Protein AF-A0A4Y2T0L0-F1 (afdb_monomer_lite)

InterPro domains:
  IPR049012 Mutator-like transposase domain [PF20700] (2-77)

Radius of gyration: 15.4 Å; chains: 1; bounding box: 34×29×45 Å

Secondary structure (DSSP, 8-state):
-------TT------S-GGGHHHHHHHHHHHHHHHHH-----EEE-SS-HHHHHHHHHTTTTTTT-PPEEE--TT--

Organism: Araneus ventricosus (NCBI:txid182803)

pLDDT: mean 83.75, std 13.35, range [37.31, 96.31]

Foldseek 3Di:
DDDDDDDDDDDDPDDDDPVQPLLVVVLVVQLCCCVPPNDHAQEDEDDDDVVSLVSSQVVCSPPPPGRRYYDDDPDDD

Structure (mmCIF, N/CA/C/O backbone):
data_AF-A0A4Y2T0L0-F1
#
_entry.id   AF-A0A4Y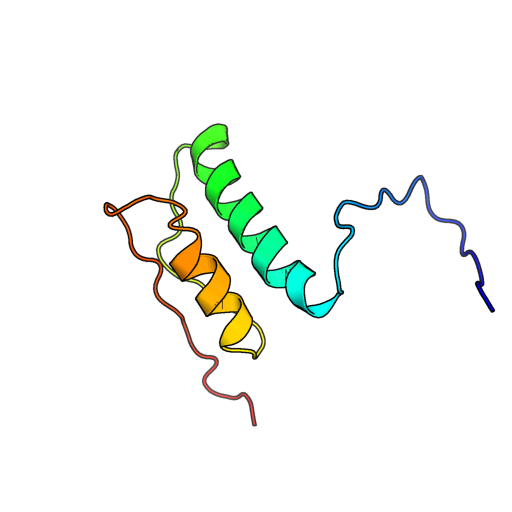2T0L0-F1
#
loop_
_atom_site.group_PDB
_atom_site.id
_atom_site.type_symbol
_atom_site.label_atom_id
_atom_site.label_alt_id
_atom_site.label_comp_id
_atom_site.label_asym_id
_atom_site.label_entity_id
_atom_site.label_seq_id
_atom_site.pdbx_PDB_ins_code
_atom_site.Cartn_x
_atom_site.Cartn_y
_atom_site.Cartn_z
_atom_site.occupancy
_atom_site.B_iso_or_equiv
_atom_site.auth_seq_id
_atom_site.auth_comp_id
_atom_site.auth_asym_id
_atom_site.auth_atom_id
_atom_site.pdbx_PDB_model_num
ATOM 1 N N . MET A 1 1 ? 17.297 7.405 -28.535 1.00 37.31 1 MET A N 1
ATOM 2 C CA . MET A 1 1 ? 16.635 6.742 -29.678 1.00 37.31 1 MET A CA 1
ATOM 3 C C . MET A 1 1 ? 15.269 6.263 -29.203 1.00 37.31 1 MET A C 1
ATOM 5 O O . MET A 1 1 ? 15.187 5.213 -28.585 1.00 37.31 1 MET A O 1
ATOM 9 N N . GLN A 1 2 ? 14.226 7.081 -29.360 1.00 41.91 2 GLN A N 1
ATOM 10 C CA . GLN A 1 2 ? 12.860 6.670 -29.023 1.00 41.91 2 GLN A CA 1
ATOM 11 C C . GLN A 1 2 ? 12.258 6.021 -30.268 1.00 41.91 2 GLN A C 1
ATOM 13 O O . GLN A 1 2 ? 12.096 6.680 -31.291 1.00 41.91 2 GLN A O 1
ATOM 18 N N . LYS A 1 3 ? 11.998 4.714 -30.205 1.00 48.78 3 LYS A N 1
ATOM 19 C CA . LYS A 1 3 ? 11.163 4.029 -31.191 1.00 48.78 3 LYS A CA 1
ATOM 20 C C . LYS A 1 3 ? 9.754 3.980 -30.621 1.00 48.78 3 LYS A C 1
ATOM 22 O O . LYS A 1 3 ? 9.512 3.309 -29.623 1.00 48.78 3 LYS A O 1
ATOM 27 N N . GLN A 1 4 ? 8.865 4.731 -31.252 1.00 54.66 4 GLN A N 1
ATOM 28 C CA . GLN A 1 4 ? 7.434 4.676 -31.020 1.00 54.66 4 GLN A CA 1
ATOM 29 C C . GLN A 1 4 ? 6.884 3.422 -31.709 1.00 54.66 4 GLN A C 1
ATOM 31 O O . GLN A 1 4 ? 7.147 3.195 -32.890 1.00 54.66 4 GLN A O 1
ATOM 36 N N . VAL A 1 5 ? 6.181 2.590 -30.944 1.00 58.50 5 VAL A N 1
ATOM 37 C CA . VAL A 1 5 ? 5.435 1.423 -31.426 1.00 58.50 5 VAL A CA 1
ATOM 38 C C . VAL A 1 5 ? 3.960 1.772 -31.267 1.00 58.50 5 VAL A C 1
ATOM 40 O O . VAL A 1 5 ? 3.543 2.189 -30.189 1.00 58.50 5 VAL A O 1
ATOM 43 N N . ASP A 1 6 ? 3.213 1.667 -32.360 1.00 59.53 6 ASP A N 1
ATOM 44 C CA . ASP A 1 6 ? 1.772 1.909 -32.439 1.00 59.53 6 ASP A CA 1
ATOM 45 C C . ASP A 1 6 ? 1.014 1.151 -31.331 1.00 59.53 6 ASP A C 1
ATOM 47 O O . ASP A 1 6 ? 1.087 -0.075 -31.240 1.00 59.53 6 ASP A O 1
ATOM 51 N N . CYS A 1 7 ? 0.331 1.882 -30.447 1.00 58.53 7 CYS A N 1
ATOM 52 C CA . CYS A 1 7 ? -0.559 1.331 -29.427 1.00 58.53 7 CYS A CA 1
ATOM 53 C C . CYS A 1 7 ? -1.627 2.382 -29.117 1.00 58.53 7 CYS A C 1
ATOM 55 O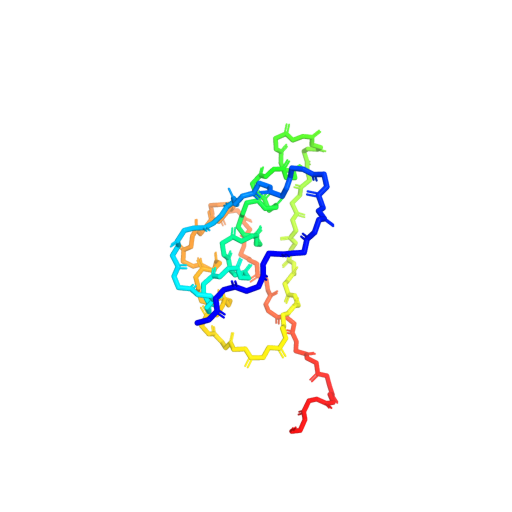 O . CYS A 1 7 ? -1.283 3.516 -28.781 1.00 58.53 7 CYS A O 1
ATOM 57 N N . LYS A 1 8 ? -2.907 2.021 -29.262 1.00 66.62 8 LYS A N 1
ATOM 58 C CA . LYS A 1 8 ? -4.060 2.882 -28.951 1.00 66.62 8 LYS A CA 1
ATOM 59 C C . LYS A 1 8 ? -3.846 3.581 -27.597 1.00 66.62 8 LYS A C 1
ATOM 61 O O . LYS A 1 8 ? -3.743 2.890 -26.591 1.00 66.62 8 LYS A O 1
ATOM 66 N N . ASP A 1 9 ? -3.728 4.911 -27.620 1.00 73.19 9 ASP A N 1
ATOM 67 C CA . ASP A 1 9 ? -3.517 5.842 -26.495 1.00 73.19 9 ASP A CA 1
ATOM 68 C C . ASP A 1 9 ? -2.975 5.226 -25.189 1.00 73.19 9 ASP A C 1
ATOM 70 O O . ASP A 1 9 ? -3.700 4.992 -24.220 1.00 73.19 9 ASP A O 1
ATOM 74 N N . CYS A 1 10 ? -1.662 4.994 -25.128 1.00 77.69 10 CYS A N 1
ATOM 75 C CA . CYS A 1 10 ? -0.998 4.705 -23.859 1.00 77.69 10 CYS A CA 1
ATOM 76 C C . CYS A 1 10 ? -0.961 5.978 -22.995 1.00 77.69 10 CYS A C 1
ATOM 78 O O . CYS A 1 10 ? -0.209 6.911 -23.282 1.00 77.69 10 CYS A O 1
ATOM 80 N N . GLN A 1 11 ? -1.763 6.023 -21.928 1.00 83.94 11 GLN A N 1
ATOM 81 C CA . GLN A 1 11 ? -1.773 7.145 -20.989 1.00 83.94 11 GLN A CA 1
ATOM 82 C C . GLN A 1 11 ? -0.768 6.929 -19.853 1.00 83.94 11 GLN A C 1
ATOM 84 O O . GLN A 1 11 ? -0.861 5.971 -19.082 1.00 83.94 11 GLN A O 1
ATOM 89 N N . LYS A 1 12 ? 0.174 7.866 -19.709 1.00 84.62 12 LYS A N 1
ATOM 90 C CA . LYS A 1 12 ? 1.080 7.942 -18.556 1.00 84.62 12 LYS A CA 1
ATOM 91 C C . LYS A 1 12 ? 0.256 8.193 -17.285 1.00 84.62 12 LYS A C 1
ATOM 93 O O . LYS A 1 12 ? -0.462 9.183 -17.205 1.00 84.62 12 LYS A O 1
ATOM 98 N N . ASN A 1 13 ? 0.367 7.314 -16.289 1.00 85.62 13 ASN A N 1
ATOM 99 C CA . ASN A 1 13 ? -0.361 7.420 -15.013 1.00 85.62 13 ASN A CA 1
ATOM 100 C C . ASN A 1 13 ? 0.549 7.719 -13.804 1.00 85.62 13 ASN A C 1
ATOM 102 O O . ASN A 1 13 ? 0.069 7.800 -12.670 1.00 85.62 13 ASN A O 1
ATOM 106 N N . TYR A 1 14 ? 1.852 7.865 -14.039 1.00 90.12 14 TYR A N 1
ATOM 107 C CA . TYR A 1 14 ? 2.874 8.072 -13.022 1.00 90.12 14 TYR A CA 1
ATOM 108 C C . TYR A 1 14 ? 4.061 8.827 -13.622 1.00 90.12 14 TYR A C 1
ATOM 110 O O . TYR A 1 14 ? 4.456 8.540 -14.752 1.00 90.12 14 TYR A O 1
ATOM 118 N N . GLU A 1 15 ? 4.598 9.809 -12.897 1.00 90.75 15 GLU A N 1
ATOM 119 C CA . GLU A 1 15 ? 5.575 10.766 -13.441 1.00 90.75 15 GLU A CA 1
ATOM 120 C C . GLU A 1 15 ? 6.945 10.757 -12.775 1.00 90.75 15 GLU A C 1
ATOM 122 O O . GLU A 1 15 ? 7.901 11.243 -13.374 1.00 90.75 15 GLU A O 1
ATOM 127 N N . GLU A 1 16 ? 7.037 10.176 -11.586 1.00 89.44 16 GLU A N 1
ATOM 128 C CA . GLU A 1 16 ? 8.265 10.102 -10.801 1.00 89.44 16 GLU A CA 1
ATOM 129 C C . GLU A 1 16 ? 9.172 8.945 -11.273 1.00 89.44 16 GLU A C 1
ATOM 131 O O . GLU A 1 16 ? 8.913 8.270 -12.275 1.00 89.44 16 GLU A O 1
ATOM 136 N N . TYR A 1 17 ? 10.270 8.703 -10.552 1.00 87.94 17 TYR A N 1
ATOM 137 C CA . TYR A 1 17 ? 11.224 7.640 -10.875 1.00 87.94 17 TYR A CA 1
ATOM 138 C C . TYR A 1 17 ? 10.585 6.242 -10.866 1.00 87.94 17 TYR A C 1
ATOM 140 O O . TYR A 1 17 ? 9.814 5.906 -9.968 1.00 87.94 17 TYR A O 1
ATOM 148 N N . SER A 1 18 ? 10.980 5.386 -11.815 1.00 85.56 18 SER A N 1
ATOM 149 C CA . SER A 1 18 ? 10.396 4.051 -12.030 1.00 85.56 18 SER A CA 1
ATOM 150 C C . SER A 1 18 ? 10.336 3.180 -10.772 1.00 85.56 18 SER A C 1
ATOM 152 O O . SER A 1 18 ? 9.349 2.479 -10.567 1.00 85.56 18 SER A O 1
ATOM 154 N N . GLY A 1 19 ? 11.337 3.268 -9.891 1.00 83.81 19 GLY A N 1
ATOM 155 C CA . GLY A 1 19 ? 11.376 2.521 -8.629 1.00 83.81 19 GLY A CA 1
ATOM 156 C C . GLY A 1 19 ? 10.257 2.870 -7.637 1.00 83.81 19 GLY A C 1
ATOM 157 O O . GLY A 1 19 ? 9.980 2.093 -6.730 1.00 83.81 19 GLY A O 1
ATOM 158 N N . GLY A 1 20 ? 9.582 4.013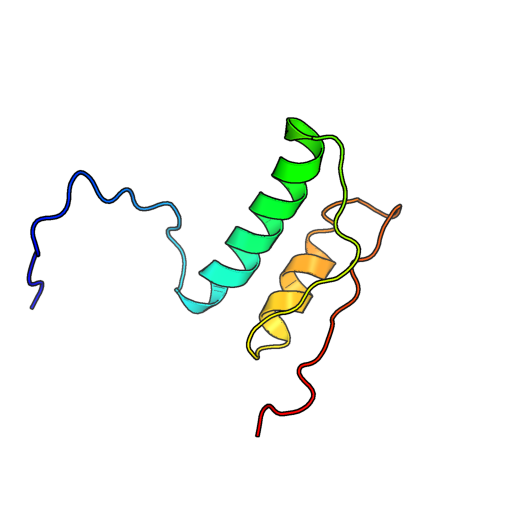 -7.796 1.00 87.19 20 GLY A N 1
ATOM 159 C CA . GLY A 1 20 ? 8.428 4.391 -6.977 1.00 87.19 20 GLY A CA 1
ATOM 160 C C . GLY A 1 20 ? 7.073 3.977 -7.564 1.00 87.19 20 GLY A C 1
ATOM 161 O O . GLY A 1 20 ? 6.051 4.140 -6.895 1.00 87.19 20 GLY A O 1
ATOM 162 N N . MET A 1 21 ? 7.045 3.440 -8.788 1.00 89.62 21 MET A N 1
ATOM 163 C CA . MET A 1 21 ? 5.803 3.129 -9.499 1.00 89.62 21 MET A CA 1
ATOM 164 C C . MET A 1 21 ? 4.992 2.039 -8.790 1.00 89.62 21 MET A C 1
ATOM 166 O O . MET A 1 21 ? 3.772 2.153 -8.686 1.00 89.62 21 MET A O 1
ATOM 170 N N . GLU A 1 22 ? 5.660 1.012 -8.261 1.00 88.94 22 GLU A N 1
ATOM 171 C CA . GLU A 1 22 ? 5.005 -0.092 -7.550 1.00 88.94 22 GLU A CA 1
ATOM 172 C C . GLU A 1 22 ? 4.304 0.394 -6.277 1.00 88.94 22 GLU A C 1
ATOM 174 O O . GLU A 1 22 ? 3.109 0.165 -6.089 1.00 88.94 22 GLU A O 1
ATOM 179 N N . SER A 1 23 ? 5.035 1.115 -5.424 1.00 89.69 23 SER A N 1
ATOM 180 C CA . SER A 1 23 ? 4.515 1.609 -4.146 1.00 89.69 23 SER A CA 1
ATOM 181 C C . SER A 1 23 ? 3.396 2.630 -4.338 1.00 89.69 23 SER A C 1
ATOM 183 O O . SER A 1 23 ? 2.378 2.563 -3.653 1.00 89.69 23 SER A O 1
ATOM 185 N N . GLU A 1 24 ? 3.534 3.535 -5.309 1.00 92.06 24 GLU A N 1
ATOM 186 C CA . GLU A 1 24 ? 2.479 4.491 -5.645 1.00 92.06 24 GLU A CA 1
ATOM 187 C C . GLU A 1 24 ? 1.212 3.794 -6.159 1.00 92.06 24 GLU A C 1
ATOM 189 O O . GLU A 1 24 ? 0.094 4.141 -5.769 1.00 92.06 24 GLU A O 1
ATOM 194 N N . CYS A 1 25 ? 1.373 2.792 -7.025 1.00 91.88 25 CYS A N 1
ATOM 195 C CA . CYS A 1 25 ? 0.248 2.027 -7.546 1.00 91.88 25 CYS A CA 1
ATOM 196 C C . CYS A 1 25 ? -0.470 1.266 -6.421 1.00 91.88 25 CYS A C 1
ATOM 198 O O . CYS A 1 25 ? -1.698 1.330 -6.332 1.00 91.88 25 CYS A O 1
ATOM 200 N N . ALA A 1 26 ? 0.279 0.624 -5.518 1.00 92.38 26 ALA A N 1
ATOM 201 C CA . ALA A 1 26 ? -0.272 -0.094 -4.371 1.00 92.38 26 ALA A CA 1
ATOM 202 C C . ALA A 1 26 ? -1.100 0.824 -3.456 1.00 92.38 26 ALA A C 1
ATOM 204 O O . ALA A 1 26 ? -2.248 0.502 -3.144 1.00 92.38 26 ALA A O 1
ATOM 205 N N . ILE A 1 27 ? -0.575 2.005 -3.107 1.00 92.88 27 ILE A N 1
ATOM 206 C CA . ILE A 1 27 ? -1.292 3.007 -2.299 1.00 92.88 27 ILE A CA 1
ATOM 207 C C . ILE A 1 27 ? -2.612 3.400 -2.973 1.00 92.88 27 ILE A C 1
ATOM 209 O O . ILE A 1 27 ? -3.675 3.355 -2.349 1.00 92.88 27 ILE A O 1
ATOM 213 N N . ARG A 1 28 ? -2.576 3.713 -4.275 1.00 94.75 28 ARG A N 1
ATOM 214 C CA . ARG A 1 28 ? -3.785 4.069 -5.035 1.00 94.75 28 ARG A CA 1
ATOM 215 C C . ARG A 1 28 ? -4.793 2.927 -5.076 1.00 94.75 28 ARG A C 1
ATOM 217 O O . ARG A 1 28 ? -5.992 3.171 -4.967 1.00 94.75 28 ARG A O 1
ATOM 224 N N . MET A 1 29 ? -4.342 1.684 -5.232 1.00 94.12 29 MET A N 1
ATOM 225 C CA . MET A 1 29 ? -5.227 0.516 -5.205 1.00 94.12 29 MET A CA 1
ATOM 226 C C . MET A 1 29 ? -5.897 0.343 -3.840 1.00 94.12 29 MET A C 1
ATOM 228 O O . MET A 1 29 ? -7.090 0.040 -3.790 1.00 94.12 29 MET A O 1
ATOM 232 N N . PHE A 1 30 ? -5.166 0.578 -2.751 1.00 94.62 30 PHE A N 1
ATOM 233 C CA . PHE A 1 30 ? -5.670 0.449 -1.383 1.00 94.62 30 PHE A CA 1
ATOM 234 C C . PHE A 1 30 ? -6.710 1.522 -1.052 1.00 94.62 30 PHE A C 1
ATOM 236 O O . PHE A 1 30 ? -7.757 1.216 -0.487 1.00 94.62 30 PHE A O 1
ATOM 243 N N . GLN A 1 31 ? -6.474 2.764 -1.470 1.00 94.19 31 GLN A N 1
ATOM 244 C CA . GLN A 1 31 ? -7.440 3.852 -1.303 1.00 94.19 31 GLN A CA 1
ATOM 245 C C . GLN A 1 31 ? -8.693 3.628 -2.164 1.00 94.19 31 GLN A C 1
ATOM 247 O O . GLN A 1 31 ? -9.825 3.788 -1.701 1.00 94.19 31 GLN A O 1
ATOM 252 N N . ARG A 1 32 ? -8.511 3.198 -3.422 1.00 96.06 32 ARG A N 1
ATOM 253 C CA . ARG A 1 32 ? -9.631 2.921 -4.334 1.00 96.06 32 ARG A CA 1
ATOM 254 C C . ARG A 1 32 ? -10.482 1.744 -3.877 1.00 96.06 32 ARG A C 1
ATOM 256 O O . ARG A 1 32 ? -11.680 1.744 -4.148 1.00 96.06 32 ARG A O 1
ATOM 263 N N . SER A 1 33 ? -9.915 0.739 -3.213 1.00 95.44 33 SER A N 1
ATOM 264 C CA . SER A 1 33 ? -10.699 -0.407 -2.742 1.00 95.44 33 SER A CA 1
ATOM 265 C C . SER A 1 33 ? -11.737 -0.001 -1.698 1.00 95.44 33 SER A C 1
ATOM 267 O O . SER A 1 33 ? -12.861 -0.504 -1.728 1.00 95.44 33 SER A O 1
ATOM 269 N N . VAL A 1 34 ? -11.405 0.972 -0.845 1.00 94.25 34 VAL A N 1
ATOM 270 C CA . VAL A 1 34 ? -12.341 1.541 0.130 1.00 94.25 34 VAL A CA 1
ATOM 271 C C . VAL A 1 34 ? -13.417 2.350 -0.581 1.00 94.25 34 VAL A C 1
ATOM 273 O O . VAL A 1 34 ? -14.598 2.074 -0.399 1.00 94.25 34 VAL A O 1
ATOM 276 N N . SER A 1 35 ? -13.039 3.285 -1.457 1.00 94.62 35 SER A N 1
ATOM 277 C CA . SER A 1 35 ? -14.027 4.165 -2.096 1.00 94.62 35 SER A CA 1
ATOM 278 C C . SER A 1 35 ? -14.963 3.446 -3.071 1.00 94.62 35 SER A C 1
ATOM 280 O O . SER A 1 35 ? -16.118 3.834 -3.209 1.00 94.62 35 SER A O 1
ATOM 282 N N . THR A 1 36 ? -14.490 2.395 -3.749 1.00 96.31 36 THR A N 1
ATOM 283 C CA . THR A 1 36 ? -15.276 1.705 -4.788 1.00 96.31 36 THR A CA 1
ATOM 284 C C . THR A 1 36 ? -16.029 0.482 -4.284 1.00 96.31 36 THR A C 1
ATOM 286 O O . THR A 1 36 ? -17.041 0.110 -4.876 1.00 96.31 36 THR A O 1
ATOM 289 N N . ARG A 1 37 ? -15.521 -0.190 -3.245 1.00 95.81 37 ARG A N 1
ATOM 290 C CA . ARG A 1 37 ? -16.033 -1.494 -2.791 1.00 95.81 37 ARG A CA 1
ATOM 291 C C . ARG A 1 37 ? -16.139 -1.619 -1.273 1.00 95.81 37 ARG A C 1
ATOM 293 O O . ARG A 1 37 ? -16.587 -2.658 -0.805 1.00 95.81 37 ARG A O 1
ATOM 300 N N . ASN A 1 38 ? -15.735 -0.596 -0.519 1.00 94.56 38 ASN A N 1
ATOM 301 C CA . ASN A 1 38 ? -15.685 -0.610 0.941 1.00 94.56 38 ASN A CA 1
ATOM 302 C C . ASN A 1 38 ? -14.890 -1.803 1.516 1.00 94.56 38 ASN A C 1
ATOM 304 O O . ASN A 1 38 ? -15.296 -2.420 2.498 1.00 94.56 38 ASN A O 1
ATOM 308 N N . VAL A 1 39 ? -13.762 -2.153 0.881 1.00 95.31 39 VAL A N 1
ATOM 309 C CA . VAL A 1 39 ? -12.860 -3.225 1.345 1.00 95.31 39 VAL A CA 1
ATOM 310 C C . VAL A 1 39 ? -11.455 -2.698 1.625 1.00 95.31 39 VAL A C 1
ATOM 312 O O . VAL A 1 39 ? -10.981 -1.777 0.953 1.00 95.31 39 VAL A O 1
ATOM 315 N N . ARG A 1 40 ? -10.774 -3.314 2.596 1.00 95.31 40 ARG A N 1
ATOM 316 C CA . ARG A 1 40 ? -9.410 -2.974 3.032 1.00 95.31 40 ARG A CA 1
ATOM 317 C C . ARG A 1 40 ? -8.480 -4.177 2.839 1.00 95.31 40 ARG A C 1
ATOM 319 O O . ARG A 1 40 ? -8.865 -5.304 3.146 1.00 95.31 40 ARG A O 1
ATOM 326 N N . TYR A 1 41 ? -7.265 -3.947 2.348 1.00 94.75 41 TYR A N 1
ATOM 327 C CA . TYR A 1 41 ? -6.248 -4.993 2.209 1.00 94.75 41 TYR A CA 1
ATOM 328 C C . TYR A 1 41 ? -5.360 -5.052 3.450 1.00 94.75 41 TYR A C 1
ATOM 330 O O . TYR A 1 41 ? -4.687 -4.085 3.782 1.00 94.75 41 TYR A O 1
ATOM 338 N N . ALA A 1 42 ? -5.320 -6.202 4.122 1.00 93.81 42 ALA A N 1
ATOM 339 C CA . ALA A 1 42 ? -4.517 -6.363 5.335 1.00 93.81 42 ALA A CA 1
ATOM 340 C C . ALA A 1 42 ? -3.050 -6.734 5.069 1.00 93.81 42 ALA A C 1
ATOM 342 O O . ALA A 1 42 ? -2.214 -6.618 5.958 1.00 93.81 42 ALA A O 1
ATOM 343 N N . LYS A 1 43 ? -2.741 -7.224 3.865 1.00 92.88 43 LYS A N 1
ATOM 344 C CA . LYS A 1 43 ? -1.449 -7.829 3.534 1.00 92.88 43 LYS A CA 1
ATOM 345 C C . LYS A 1 43 ? -0.939 -7.314 2.196 1.00 92.88 43 LYS A C 1
ATOM 347 O O . LYS A 1 43 ? -1.719 -7.173 1.256 1.00 92.88 43 LYS A O 1
ATOM 352 N N . TYR A 1 44 ? 0.364 -7.082 2.110 1.00 91.19 44 TYR A N 1
ATOM 353 C CA . TYR A 1 44 ? 1.062 -6.656 0.902 1.00 91.19 44 TYR A CA 1
ATOM 354 C C . TYR A 1 44 ? 2.139 -7.673 0.528 1.00 91.19 44 TYR A C 1
ATOM 356 O O . TYR A 1 44 ? 2.981 -8.021 1.353 1.00 91.19 44 TYR A O 1
ATOM 364 N N . LEU A 1 45 ? 2.120 -8.127 -0.723 1.00 88.88 45 LEU A N 1
ATOM 365 C CA . LEU A 1 45 ? 3.141 -8.984 -1.318 1.00 88.88 45 LEU A CA 1
ATOM 366 C C . LEU A 1 45 ? 3.744 -8.225 -2.506 1.00 88.88 45 LEU A C 1
ATOM 368 O O . LEU A 1 45 ? 3.013 -7.884 -3.433 1.00 88.88 45 LEU A O 1
ATOM 372 N N . GLY A 1 46 ? 5.044 -7.942 -2.450 1.00 84.75 46 GLY A N 1
ATOM 373 C CA . GLY A 1 46 ? 5.781 -7.180 -3.466 1.00 84.75 46 GLY A CA 1
ATOM 374 C C . GLY A 1 46 ? 7.083 -7.876 -3.854 1.00 84.75 46 GLY A C 1
ATOM 375 O O . GLY A 1 46 ? 7.550 -8.753 -3.123 1.00 84.75 46 GLY A O 1
ATOM 376 N N . ASP A 1 47 ? 7.644 -7.500 -5.003 1.00 75.81 47 ASP A N 1
ATOM 377 C CA . ASP A 1 47 ? 8.669 -8.293 -5.700 1.00 75.81 47 ASP A CA 1
ATOM 378 C C . ASP A 1 47 ? 10.017 -8.355 -4.964 1.00 75.81 47 ASP A C 1
ATOM 380 O O . ASP A 1 47 ? 10.608 -9.431 -4.897 1.00 75.81 47 ASP A O 1
ATOM 384 N N . GLY A 1 48 ? 10.489 -7.282 -4.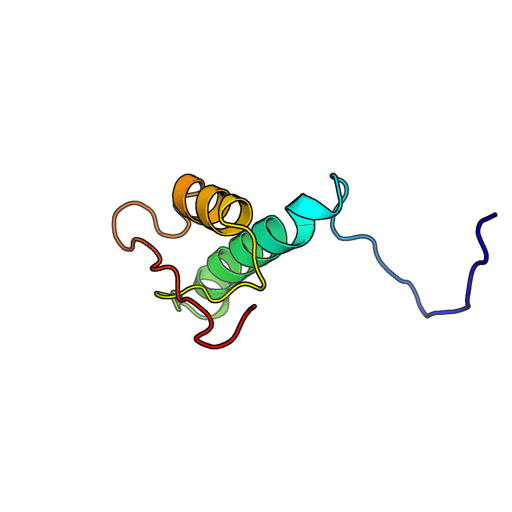317 1.00 63.88 48 GLY A N 1
ATOM 385 C CA . GLY A 1 48 ? 11.820 -7.398 -3.708 1.00 63.88 48 GLY A CA 1
ATOM 386 C C . GLY A 1 48 ? 12.519 -6.169 -3.149 1.00 63.88 48 GLY A C 1
ATOM 387 O O . GLY A 1 48 ? 13.732 -6.225 -2.995 1.00 63.88 48 GLY A O 1
ATOM 388 N N . ASP A 1 49 ? 11.833 -5.088 -2.769 1.00 68.75 49 ASP A N 1
ATOM 389 C CA . ASP A 1 49 ? 12.512 -3.969 -2.099 1.00 68.75 49 ASP A CA 1
ATOM 390 C C . ASP A 1 49 ? 11.732 -3.510 -0.863 1.00 68.75 49 ASP A C 1
ATOM 392 O O . ASP A 1 49 ? 10.556 -3.142 -0.924 1.00 68.75 49 ASP A O 1
ATOM 396 N N . SER A 1 50 ? 12.373 -3.541 0.309 1.00 72.06 50 SER A N 1
ATOM 397 C CA . SER A 1 50 ? 11.749 -3.091 1.563 1.00 72.06 50 SER A CA 1
ATOM 398 C C . SER A 1 50 ? 11.328 -1.619 1.516 1.00 72.06 50 SER A C 1
ATOM 400 O O . SER A 1 50 ? 10.434 -1.227 2.264 1.00 72.06 50 SER A O 1
ATOM 402 N N . LYS A 1 51 ? 11.894 -0.828 0.594 1.00 80.81 51 LYS A N 1
ATOM 403 C CA . LYS A 1 51 ? 11.513 0.569 0.351 1.00 80.81 51 LYS A CA 1
ATOM 404 C C . LYS A 1 51 ? 10.079 0.720 -0.160 1.00 80.81 51 LYS A C 1
ATOM 406 O O . LYS A 1 51 ? 9.413 1.686 0.202 1.00 80.81 51 LYS A O 1
ATOM 411 N N . GLY A 1 52 ? 9.586 -0.234 -0.955 1.00 83.81 52 GLY A N 1
ATOM 412 C CA . GLY A 1 52 ? 8.218 -0.193 -1.476 1.00 83.81 52 GLY A CA 1
ATOM 413 C C . GLY A 1 52 ? 7.182 -0.323 -0.360 1.00 83.81 52 GLY A C 1
ATOM 414 O O . GLY A 1 52 ? 6.275 0.500 -0.246 1.00 83.81 52 GLY A O 1
ATOM 415 N N . PHE A 1 53 ? 7.383 -1.304 0.526 1.00 88.19 53 PHE A N 1
ATOM 416 C CA . PHE A 1 53 ? 6.531 -1.496 1.699 1.00 88.19 53 PHE A CA 1
ATOM 417 C C . PHE A 1 53 ? 6.640 -0.344 2.702 1.00 88.19 53 PHE A C 1
ATOM 419 O O . PHE A 1 53 ? 5.622 0.061 3.258 1.00 88.19 53 PHE A O 1
ATOM 426 N N . LEU A 1 54 ? 7.840 0.214 2.908 1.00 89.25 54 LEU A N 1
ATOM 427 C CA . LEU A 1 54 ? 8.026 1.351 3.810 1.00 89.25 54 LEU A CA 1
ATOM 428 C C . LEU A 1 54 ? 7.116 2.519 3.413 1.00 89.25 54 LEU A C 1
ATOM 430 O O . LEU A 1 54 ? 6.355 2.999 4.245 1.00 89.25 54 LEU A O 1
ATOM 434 N N . LYS A 1 55 ? 7.084 2.874 2.122 1.00 89.88 55 LYS A N 1
ATOM 435 C CA . LYS A 1 55 ? 6.220 3.949 1.617 1.00 89.88 55 LYS A CA 1
ATOM 436 C C . LYS A 1 55 ? 4.727 3.658 1.834 1.00 89.88 55 LYS A C 1
ATOM 438 O O . LYS A 1 55 ? 3.969 4.567 2.162 1.00 89.88 55 LYS A O 1
ATOM 443 N N . ILE A 1 56 ? 4.294 2.401 1.695 1.00 89.75 56 ILE A N 1
ATOM 444 C CA . ILE A 1 56 ? 2.905 1.993 1.984 1.00 89.75 56 ILE A CA 1
ATOM 445 C C . ILE A 1 56 ? 2.606 2.153 3.480 1.00 89.75 56 ILE A C 1
ATOM 447 O O . ILE A 1 56 ? 1.584 2.735 3.842 1.00 89.75 56 ILE A O 1
ATOM 451 N N . SER A 1 57 ? 3.507 1.692 4.348 1.00 89.25 57 SER A N 1
ATOM 452 C CA . SER A 1 57 ? 3.362 1.811 5.800 1.00 89.25 57 SER A CA 1
ATOM 453 C C . SER A 1 57 ?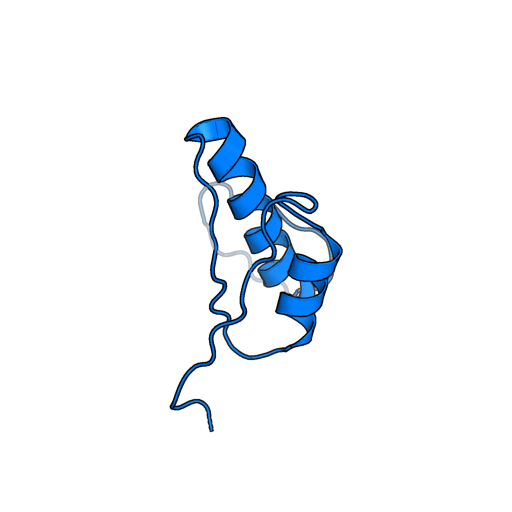 3.331 3.273 6.260 1.00 89.25 57 SER A C 1
ATOM 455 O O . SER A 1 57 ? 2.508 3.634 7.096 1.00 89.25 57 SER A O 1
ATOM 457 N N . GLU A 1 58 ? 4.195 4.124 5.704 1.00 91.31 58 GLU A N 1
ATOM 458 C CA . GLU A 1 58 ? 4.249 5.560 6.007 1.00 91.31 58 GLU A CA 1
ATOM 459 C C . GLU A 1 58 ? 3.015 6.309 5.497 1.00 91.31 58 GLU A C 1
ATOM 461 O O . GLU A 1 58 ? 2.569 7.261 6.133 1.00 91.31 58 GLU A O 1
ATOM 466 N N . SER A 1 59 ? 2.426 5.860 4.384 1.00 91.25 59 SER A N 1
ATOM 467 C CA . SER A 1 59 ? 1.225 6.483 3.819 1.00 91.25 59 SER A CA 1
ATOM 468 C C . SER A 1 59 ? -0.036 6.287 4.662 1.00 91.25 59 SER A C 1
ATOM 470 O O . SER A 1 59 ? -1.022 6.973 4.405 1.00 91.25 59 SER A O 1
ATOM 472 N N . LYS A 1 60 ? -0.017 5.363 5.641 1.00 90.19 60 LYS A N 1
ATOM 473 C CA . LYS A 1 60 ? -1.145 5.056 6.539 1.00 90.19 60 LYS A CA 1
ATOM 474 C C . LYS A 1 60 ? -2.479 4.970 5.787 1.00 90.19 60 LYS A C 1
ATOM 476 O O . LYS A 1 60 ? -3.445 5.640 6.131 1.00 90.19 60 LYS A O 1
ATOM 481 N N . VAL A 1 61 ? -2.530 4.140 4.741 1.00 91.94 61 VAL A N 1
ATOM 482 C CA . VAL A 1 61 ? -3.683 4.019 3.820 1.00 91.94 61 VAL A CA 1
ATOM 483 C C . VAL A 1 61 ? -5.050 3.819 4.491 1.00 91.94 61 VAL A C 1
ATOM 485 O O . VAL A 1 61 ? -6.068 4.125 3.874 1.00 91.94 61 VAL A O 1
ATOM 488 N N . TYR A 1 62 ? -5.068 3.283 5.712 1.00 93.25 62 TYR A N 1
ATOM 489 C CA . TYR A 1 62 ? -6.259 2.997 6.512 1.00 93.25 62 TYR A CA 1
ATOM 490 C C . TYR A 1 62 ? -6.126 3.561 7.934 1.00 93.25 62 TYR A C 1
ATOM 492 O O . TYR A 1 62 ? -6.652 2.978 8.882 1.00 93.25 62 TYR A O 1
ATOM 500 N N . ASP A 1 63 ? -5.375 4.655 8.077 1.00 88.19 63 ASP A N 1
ATOM 501 C CA . ASP A 1 63 ? -5.113 5.320 9.350 1.00 88.19 63 ASP A CA 1
ATOM 502 C C . ASP A 1 63 ? -4.509 4.356 10.391 1.00 88.19 63 ASP A C 1
ATOM 504 O O . ASP A 1 63 ? -3.718 3.470 10.060 1.00 88.19 63 ASP A O 1
ATOM 508 N N . GLU A 1 64 ? -4.847 4.543 11.666 1.00 84.44 64 GLU A N 1
ATOM 509 C CA . GLU A 1 64 ? -4.408 3.683 12.772 1.00 84.44 64 GLU A CA 1
ATOM 510 C C . GLU A 1 64 ? -5.292 2.433 12.939 1.00 84.44 64 GLU A C 1
ATOM 512 O O . GLU A 1 64 ? -4.972 1.558 13.740 1.00 84.44 64 GLU A O 1
ATOM 517 N N . GLU A 1 65 ? -6.389 2.318 12.177 1.00 86.06 65 GLU A N 1
ATOM 518 C CA . GLU A 1 65 ? -7.315 1.182 12.269 1.00 86.06 65 GLU A CA 1
ATOM 519 C C . GLU A 1 65 ? -6.716 -0.112 11.706 1.00 86.06 65 GLU A C 1
ATOM 521 O O . GLU A 1 65 ? -7.029 -1.203 12.188 1.00 86.06 65 GLU A O 1
ATOM 526 N N . LEU A 1 66 ? -5.895 -0.009 10.654 1.00 90.00 66 LEU A N 1
ATOM 527 C CA . LEU A 1 66 ? -5.288 -1.169 10.013 1.00 90.00 66 LEU A CA 1
ATOM 528 C C . LEU A 1 66 ? -3.871 -0.863 9.526 1.00 90.00 66 LEU A C 1
ATOM 530 O O . LEU A 1 66 ? -3.662 -0.114 8.572 1.00 90.00 66 LEU A O 1
ATOM 534 N N . VAL A 1 67 ? -2.902 -1.542 10.141 1.00 91.31 67 VAL A N 1
ATOM 535 C CA . VAL A 1 67 ? -1.513 -1.582 9.679 1.00 91.31 67 VAL A CA 1
ATOM 536 C C . VAL A 1 67 ? -1.357 -2.746 8.704 1.00 91.31 67 VAL A C 1
ATOM 538 O O . VAL A 1 67 ? -1.639 -3.894 9.043 1.00 91.31 67 VAL A O 1
ATOM 541 N N . VAL A 1 68 ? -0.922 -2.449 7.481 1.00 92.25 68 VAL A N 1
ATOM 542 C CA . VAL A 1 68 ? -0.720 -3.460 6.434 1.00 92.25 68 VAL A CA 1
ATOM 543 C C . VAL A 1 68 ? 0.503 -4.313 6.769 1.00 92.25 68 VAL A C 1
ATOM 545 O O . VAL A 1 68 ? 1.577 -3.779 7.022 1.00 92.25 68 VAL A O 1
ATOM 548 N N . GLU A 1 69 ? 0.369 -5.637 6.724 1.00 91.56 69 GLU A N 1
ATOM 549 C CA . GLU A 1 69 ? 1.460 -6.586 6.965 1.00 91.56 69 GLU A CA 1
ATOM 550 C C . GLU A 1 69 ? 2.219 -6.908 5.667 1.00 91.5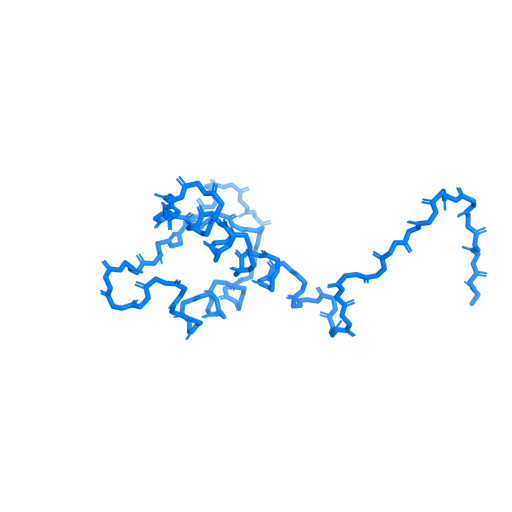6 69 GLU A C 1
ATOM 552 O O . GLU A 1 69 ? 1.613 -7.211 4.635 1.00 91.56 69 GLU A O 1
ATOM 557 N N . LYS A 1 70 ? 3.558 -6.885 5.709 1.00 89.69 70 LYS A N 1
ATOM 558 C CA . LYS A 1 70 ? 4.396 -7.328 4.586 1.00 89.69 70 LYS A CA 1
ATOM 559 C C . LYS A 1 70 ? 4.492 -8.852 4.571 1.00 89.69 70 LYS A C 1
ATOM 561 O O . LYS A 1 70 ? 4.980 -9.457 5.522 1.00 89.69 70 LYS A O 1
ATOM 566 N N . LEU A 1 71 ? 4.120 -9.458 3.452 1.00 89.00 71 LEU A N 1
ATOM 567 C CA . LEU A 1 71 ? 4.401 -10.853 3.147 1.00 89.00 71 LEU A CA 1
ATOM 568 C C . LEU A 1 71 ? 5.745 -10.982 2.424 1.00 89.00 71 LEU A C 1
ATOM 570 O O . LEU A 1 71 ? 6.147 -10.102 1.660 1.00 89.00 71 LEU A O 1
ATOM 574 N N . ALA A 1 72 ? 6.431 -12.095 2.665 1.00 82.06 72 ALA A N 1
ATOM 575 C CA . ALA A 1 72 ? 7.699 -12.427 2.027 1.00 82.06 72 ALA A CA 1
ATOM 576 C C . ALA A 1 72 ? 7.537 -13.628 1.087 1.00 82.06 72 ALA A C 1
ATOM 578 O O . ALA A 1 72 ? 6.844 -14.596 1.409 1.00 82.06 72 ALA A O 1
ATOM 579 N N . CYS A 1 73 ? 8.208 -13.578 -0.062 1.00 80.44 73 CYS A N 1
ATOM 580 C CA . CYS A 1 73 ? 8.321 -14.714 -0.970 1.00 80.44 73 CYS A CA 1
ATOM 581 C C . CYS A 1 73 ? 9.324 -15.731 -0.405 1.00 80.44 73 CYS A C 1
ATOM 583 O O . CYS A 1 73 ? 10.481 -15.400 -0.171 1.00 80.44 73 CYS A O 1
ATOM 585 N N . ILE A 1 74 ? 8.904 -16.986 -0.232 1.00 77.06 74 ILE A N 1
ATOM 586 C CA . ILE A 1 74 ? 9.713 -18.081 0.345 1.00 77.06 74 ILE A CA 1
ATOM 587 C C . ILE A 1 74 ? 10.761 -18.688 -0.618 1.00 77.06 74 ILE A C 1
ATOM 589 O O . ILE A 1 74 ? 11.237 -19.794 -0.386 1.00 77.06 74 ILE A O 1
ATOM 593 N N . GLY A 1 75 ? 11.120 -17.997 -1.704 1.00 68.12 75 GLY A N 1
ATOM 594 C CA . GLY A 1 75 ? 12.007 -18.539 -2.746 1.00 68.12 75 GLY A CA 1
ATOM 595 C C . GLY A 1 75 ? 12.727 -17.503 -3.610 1.00 68.12 75 GLY A C 1
ATOM 596 O O . GLY A 1 75 ? 13.189 -17.851 -4.691 1.00 68.12 75 GLY A O 1
ATOM 597 N N . HIS A 1 76 ? 12.798 -16.244 -3.169 1.00 62.59 76 HIS A N 1
ATOM 598 C CA . HIS A 1 76 ? 13.615 -15.224 -3.833 1.00 62.59 76 HIS A CA 1
ATOM 599 C C . HIS A 1 76 ? 15.072 -15.405 -3.355 1.00 62.59 76 HIS A C 1
ATOM 601 O O . HIS A 1 76 ? 15.316 -15.315 -2.151 1.00 62.59 76 HIS A O 1
ATOM 607 N N . VAL A 1 77 ? 16.000 -15.728 -4.268 1.00 61.66 77 VAL A N 1
ATOM 608 C CA . VAL A 1 77 ? 17.456 -15.886 -4.030 1.00 61.66 77 VAL A CA 1
ATOM 609 C C . VAL A 1 77 ? 18.203 -14.749 -4.702 1.00 61.66 77 VAL A C 1
ATOM 611 O O . VAL A 1 77 ? 17.864 -14.471 -5.873 1.00 61.66 77 VAL A O 1
#

Sequence (77 aa):
MQKQVDCKDCQKNYEEYSGGMESECAIRMFQRSVSTRNVRYAKYLGDGDSKGFLKISESKVYDEELVVEKLACIGHV